Protein AF-W0DHI0-F1 (afdb_monomer_lite)

Sequence (80 aa):
MEGETAKLTVRLPKQDVEFAKAYARAHGLTVTEVIDRYLRRMRSREPQALSPEVEFLTALAPADVDAKAEYRRHLESKHR

Radius of gyration: 23.22 Å;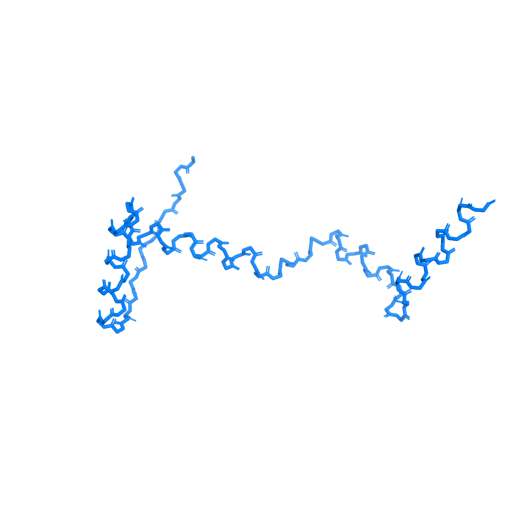 chains: 1; bounding box: 44×32×50 Å

Foldseek 3Di:
DPDDDDDDDDDDPPVVVVVLCVVQVVVVHDSVVVVVVVVVVVVVPPPPDPDPVRVVVVVVDDPPDPPVVVVVVVVVVVVD

Secondary structure (DSSP, 8-state):
-------------HHHHHHHHHHHHHTT--HHHHHHHHHHHHHTTS-PPPPHHHHHHHHTS-TT--HHHHHHHHHHHH--

Organism: NCBI:txid713585

Structure (mmCIF, N/CA/C/O backbone):
data_AF-W0DHI0-F1
#
_entry.id   AF-W0DHI0-F1
#
loop_
_atom_site.group_PDB
_atom_site.id
_atom_site.type_symbol
_atom_site.label_atom_id
_atom_site.label_alt_id
_atom_site.label_comp_id
_atom_site.label_asym_id
_atom_site.label_entity_id
_atom_site.label_seq_id
_atom_site.pdbx_PDB_ins_code
_atom_site.Cartn_x
_atom_site.Cartn_y
_atom_site.Cartn_z
_atom_site.occupancy
_atom_site.B_iso_or_equiv
_atom_site.auth_seq_id
_atom_site.auth_comp_id
_atom_site.auth_asym_id
_atom_site.auth_atom_id
_atom_site.pdbx_PDB_model_num
ATOM 1 N N . MET A 1 1 ? 16.745 -1.072 11.370 1.00 39.72 1 MET A N 1
ATOM 2 C CA . MET A 1 1 ? 16.816 0.382 11.137 1.00 39.72 1 MET A CA 1
ATOM 3 C C . MET A 1 1 ? 15.459 0.941 11.502 1.00 39.72 1 MET A C 1
ATOM 5 O O . MET A 1 1 ? 14.503 0.658 10.788 1.00 39.72 1 MET A O 1
ATOM 9 N N . GLU A 1 2 ? 15.348 1.602 12.651 1.00 49.16 2 GLU A N 1
ATOM 10 C CA . GLU A 1 2 ? 14.149 2.369 13.003 1.00 49.16 2 GLU A CA 1
ATOM 11 C C . GLU A 1 2 ? 14.067 3.538 12.023 1.00 49.16 2 GLU A C 1
ATOM 13 O O . GLU A 1 2 ? 14.799 4.517 12.131 1.00 49.16 2 GLU A O 1
ATOM 18 N N . GLY A 1 3 ? 13.285 3.347 10.961 1.00 71.38 3 GLY A N 1
ATOM 19 C CA . GLY A 1 3 ? 12.994 4.404 10.007 1.00 71.38 3 GLY A CA 1
ATOM 20 C C . GLY A 1 3 ? 12.067 5.426 10.650 1.00 71.38 3 GLY A C 1
ATOM 21 O O . GLY A 1 3 ? 11.194 5.064 11.438 1.00 71.38 3 GLY A O 1
ATOM 22 N N . GLU A 1 4 ? 12.250 6.693 10.303 1.00 85.94 4 GLU A N 1
ATOM 23 C CA . GLU A 1 4 ? 11.348 7.768 10.700 1.00 85.94 4 GLU A CA 1
ATOM 24 C C . GLU A 1 4 ? 9.909 7.434 10.267 1.00 85.94 4 GLU A C 1
ATOM 26 O O . GLU A 1 4 ? 9.663 7.036 9.125 1.00 85.94 4 GLU A O 1
ATOM 31 N N . THR A 1 5 ? 8.952 7.539 11.194 1.00 86.44 5 THR A N 1
ATOM 32 C CA . THR A 1 5 ? 7.535 7.262 10.920 1.00 86.44 5 THR A CA 1
ATOM 33 C C . THR A 1 5 ? 6.715 8.539 11.026 1.00 86.44 5 THR A C 1
ATOM 35 O O . THR A 1 5 ? 6.960 9.385 11.882 1.00 86.44 5 THR A O 1
ATOM 38 N N . ALA A 1 6 ? 5.714 8.673 10.156 1.00 91.94 6 ALA A N 1
ATOM 39 C CA . ALA A 1 6 ? 4.780 9.794 10.153 1.00 91.94 6 ALA A CA 1
ATOM 40 C C . ALA A 1 6 ? 3.336 9.291 10.266 1.00 91.94 6 ALA A C 1
ATOM 42 O O . ALA A 1 6 ? 2.987 8.225 9.752 1.00 91.94 6 ALA A O 1
ATOM 43 N N . LYS A 1 7 ? 2.473 10.068 10.930 1.00 93.00 7 LYS A N 1
ATOM 44 C CA . LYS A 1 7 ? 1.057 9.724 11.100 1.00 93.00 7 LYS A CA 1
ATOM 45 C C . LYS A 1 7 ? 0.247 10.174 9.887 1.00 93.00 7 LYS A C 1
ATOM 47 O O . LYS A 1 7 ? 0.124 11.366 9.625 1.00 93.00 7 LYS A O 1
ATOM 52 N N . LEU A 1 8 ? -0.392 9.221 9.217 1.00 90.69 8 LEU A N 1
ATOM 53 C CA . LEU A 1 8 ? -1.366 9.471 8.158 1.00 90.69 8 LEU A CA 1
ATOM 54 C C . LEU A 1 8 ? -2.781 9.200 8.686 1.00 90.69 8 LEU A C 1
ATOM 56 O O . LEU A 1 8 ? -3.053 8.123 9.210 1.00 90.69 8 LEU A O 1
ATOM 60 N N . THR A 1 9 ? -3.691 10.167 8.546 1.00 93.94 9 THR A N 1
ATOM 61 C CA . THR A 1 9 ? -5.118 9.988 8.870 1.00 93.94 9 THR A CA 1
ATOM 62 C C . THR A 1 9 ? -5.933 10.085 7.589 1.00 93.94 9 THR A C 1
ATOM 64 O O . THR A 1 9 ? -5.946 11.130 6.946 1.00 93.94 9 THR A O 1
ATOM 67 N N . VAL A 1 10 ? -6.620 9.003 7.225 1.00 92.25 10 VAL A N 1
ATOM 68 C CA . VAL A 1 10 ? -7.464 8.919 6.025 1.00 92.25 10 VAL A CA 1
ATOM 69 C C . VAL A 1 10 ? -8.911 8.641 6.412 1.00 92.25 10 VAL A C 1
ATOM 71 O O . VAL A 1 10 ? -9.180 7.927 7.378 1.00 92.25 10 VAL A O 1
ATOM 74 N N . ARG A 1 11 ? -9.855 9.211 5.659 1.00 96.06 11 ARG A N 1
ATOM 75 C CA . ARG A 1 11 ? -11.280 8.884 5.779 1.00 96.06 11 ARG A CA 1
ATOM 76 C C . ARG A 1 11 ? -11.614 7.794 4.770 1.00 96.06 11 ARG A C 1
ATOM 78 O O . ARG A 1 11 ? -11.348 7.962 3.586 1.00 96.06 11 ARG A O 1
ATOM 85 N N . LEU A 1 12 ? -12.206 6.708 5.248 1.00 95.19 12 LEU A N 1
ATOM 86 C CA . LEU A 1 12 ? -12.676 5.587 4.440 1.00 95.19 12 LEU A CA 1
ATOM 87 C C . LEU A 1 12 ? -14.126 5.267 4.823 1.00 95.19 12 LEU A C 1
ATOM 89 O O . LEU A 1 12 ? -14.534 5.580 5.950 1.00 95.19 12 LEU A O 1
ATOM 93 N N . PRO A 1 13 ? -14.909 4.639 3.931 1.00 98.38 13 PRO A N 1
ATOM 94 C CA . PRO A 1 13 ? -16.198 4.072 4.295 1.00 98.38 13 PRO A CA 1
ATOM 95 C C . PRO A 1 13 ? -16.073 3.183 5.537 1.00 98.38 13 PRO A C 1
ATOM 97 O O . PRO A 1 13 ? -15.132 2.400 5.668 1.00 98.38 13 PRO A O 1
ATOM 100 N N . LYS A 1 14 ? -17.035 3.287 6.462 1.00 97.62 14 LYS A N 1
ATOM 101 C CA . LYS A 1 14 ? -16.998 2.552 7.740 1.00 97.62 14 LYS A CA 1
ATOM 102 C C . LYS A 1 14 ? -16.816 1.045 7.531 1.00 97.62 14 LYS A C 1
ATOM 104 O O . LYS A 1 14 ? -16.040 0.423 8.247 1.00 97.62 14 LYS A O 1
ATOM 109 N N . GLN A 1 15 ? -17.500 0.484 6.536 1.00 97.81 15 GLN A N 1
ATOM 110 C CA . GLN A 1 15 ? -17.407 -0.933 6.184 1.00 97.81 15 GLN A CA 1
ATOM 111 C C . GLN A 1 15 ? -15.979 -1.363 5.809 1.00 97.81 15 GLN A C 1
ATOM 113 O O . GLN A 1 15 ? -15.549 -2.438 6.215 1.00 97.81 15 GLN A O 1
ATOM 118 N N . ASP A 1 16 ? -15.214 -0.501 5.136 1.00 96.81 16 ASP A N 1
ATOM 119 C CA . ASP A 1 16 ? -13.845 -0.803 4.707 1.00 96.81 16 ASP A CA 1
ATOM 120 C C . ASP A 1 16 ? -12.873 -0.744 5.890 1.00 96.81 16 ASP A C 1
ATOM 122 O O . ASP A 1 16 ? -11.961 -1.564 5.998 1.00 96.81 16 ASP A O 1
ATOM 126 N N . VAL A 1 17 ? -13.096 0.188 6.825 1.00 96.25 17 VAL A N 1
ATOM 127 C CA . VAL A 1 17 ? -12.329 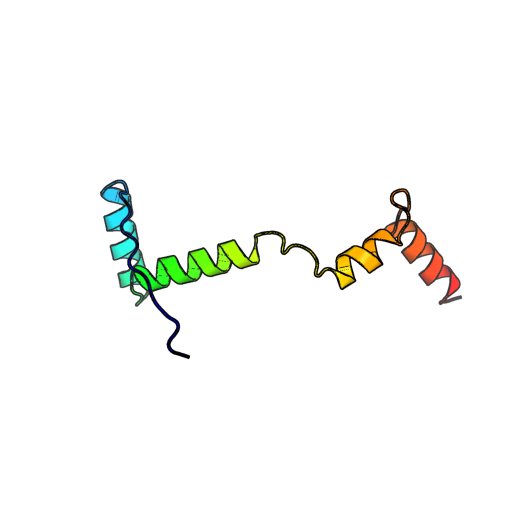0.265 8.080 1.00 96.25 17 VAL A CA 1
ATOM 128 C C . VAL A 1 17 ? -12.535 -0.997 8.915 1.00 96.25 17 VAL A C 1
ATOM 130 O O . VAL A 1 17 ? -11.572 -1.565 9.431 1.00 96.25 17 VAL A O 1
ATOM 133 N N . GLU A 1 18 ? -13.781 -1.449 9.047 1.00 97.75 18 GLU A N 1
ATOM 134 C CA . GLU A 1 18 ? -14.099 -2.660 9.805 1.00 97.75 18 GLU A CA 1
ATOM 135 C C . GLU A 1 18 ? -13.567 -3.919 9.115 1.00 97.75 18 GLU A C 1
ATOM 137 O O . GLU A 1 18 ? -12.971 -4.772 9.777 1.00 97.75 18 GLU A O 1
ATOM 142 N N . PHE A 1 19 ? -13.670 -3.994 7.786 1.00 97.31 19 PHE A N 1
ATOM 143 C CA . PHE A 1 19 ? -13.046 -5.055 7.003 1.00 97.31 19 PHE A CA 1
ATOM 144 C C . PHE A 1 19 ? -11.531 -5.115 7.231 1.00 97.31 19 PHE A C 1
ATOM 146 O O . PHE A 1 19 ? -10.999 -6.180 7.543 1.00 97.31 19 PHE A O 1
ATOM 153 N N . ALA A 1 20 ? -10.831 -3.979 7.146 1.00 95.38 20 ALA A N 1
ATOM 154 C CA . ALA A 1 20 ? -9.381 -3.930 7.323 1.00 95.38 20 ALA A CA 1
ATOM 155 C C . ALA A 1 20 ? -8.949 -4.413 8.717 1.00 95.38 20 ALA A C 1
ATOM 157 O O . ALA A 1 20 ? -7.984 -5.170 8.837 1.00 95.38 20 ALA A O 1
ATOM 158 N N . LYS A 1 21 ? -9.682 -4.028 9.772 1.00 96.62 21 LYS A N 1
ATOM 159 C CA . LYS A 1 21 ? -9.434 -4.513 11.139 1.00 96.62 21 LYS A CA 1
ATOM 160 C C . LYS A 1 21 ? -9.662 -6.019 11.262 1.00 96.62 21 LYS A C 1
ATOM 162 O O . LYS A 1 21 ? -8.830 -6.710 11.850 1.00 96.62 21 LYS A O 1
ATOM 167 N N . ALA A 1 22 ? -10.777 -6.522 10.728 1.00 97.94 22 ALA A N 1
ATOM 168 C CA . ALA A 1 22 ? -11.119 -7.941 10.783 1.00 97.94 22 ALA A CA 1
ATOM 169 C C . ALA A 1 22 ? -10.089 -8.795 10.033 1.00 97.94 22 ALA A C 1
ATOM 171 O O . ALA A 1 22 ? -9.610 -9.791 10.573 1.00 97.94 22 ALA A O 1
ATOM 172 N N . TYR A 1 23 ? -9.691 -8.357 8.837 1.00 97.50 23 TYR A N 1
ATOM 173 C CA . TYR A 1 23 ? -8.650 -8.991 8.038 1.00 97.50 23 TYR A CA 1
ATOM 174 C C . TYR A 1 23 ? -7.318 -9.035 8.792 1.00 97.50 23 TYR A C 1
ATOM 176 O O . TYR A 1 23 ? -6.736 -10.103 8.961 1.00 97.50 23 TYR A O 1
ATOM 184 N N . ALA A 1 24 ? -6.857 -7.893 9.309 1.00 97.44 24 ALA A N 1
ATOM 185 C CA . ALA A 1 24 ? -5.603 -7.824 10.050 1.00 97.44 24 ALA A CA 1
ATOM 186 C C . ALA A 1 24 ? -5.606 -8.810 11.234 1.00 97.44 24 ALA A C 1
ATOM 188 O O . ALA A 1 24 ? -4.707 -9.641 11.351 1.00 97.44 24 ALA A O 1
ATOM 189 N N . ARG A 1 25 ? -6.685 -8.821 12.028 1.00 97.62 25 ARG A N 1
ATOM 190 C CA . ARG A 1 25 ? -6.847 -9.746 13.158 1.00 97.62 25 ARG A CA 1
ATOM 191 C C . ARG A 1 25 ? -6.836 -11.216 12.732 1.00 97.62 25 ARG A C 1
ATOM 193 O O . ARG A 1 25 ? -6.156 -12.012 13.371 1.00 97.62 25 ARG A O 1
ATOM 200 N N . ALA A 1 26 ? -7.571 -11.575 11.680 1.00 97.88 26 ALA A N 1
ATOM 201 C CA . ALA A 1 26 ? -7.647 -12.951 11.185 1.00 97.88 26 ALA A CA 1
ATOM 202 C C . ALA A 1 26 ? -6.287 -13.484 10.702 1.00 97.88 26 ALA A C 1
ATOM 204 O O . ALA A 1 26 ? -6.033 -14.682 10.777 1.00 97.88 26 ALA A O 1
ATOM 205 N N . HIS A 1 27 ? -5.405 -12.590 10.248 1.00 96.69 27 HIS A N 1
ATOM 206 C CA . HIS A 1 27 ? -4.072 -12.924 9.753 1.00 96.69 27 HIS A CA 1
ATOM 207 C C . HIS A 1 27 ? -2.940 -12.653 10.761 1.00 96.69 27 HIS A C 1
ATOM 209 O O . HIS A 1 27 ? -1.774 -12.786 10.397 1.00 96.69 27 HIS A O 1
ATOM 215 N N . GLY A 1 28 ? -3.253 -12.286 12.012 1.00 96.88 28 GLY A N 1
ATOM 216 C CA . GLY A 1 28 ? -2.244 -11.997 13.041 1.00 96.88 28 GLY A CA 1
ATOM 217 C C . GLY A 1 28 ? -1.394 -10.757 12.742 1.00 96.88 28 GLY A C 1
ATOM 218 O O . GLY A 1 28 ? -0.223 -10.714 13.103 1.00 96.88 28 GLY A O 1
ATOM 219 N N . LEU A 1 29 ? -1.972 -9.774 12.052 1.00 96.81 29 LEU A N 1
ATOM 220 C CA . LEU A 1 29 ? -1.340 -8.522 11.644 1.00 96.81 29 LEU A CA 1
ATOM 221 C C . LEU A 1 29 ? -2.046 -7.322 12.284 1.00 96.81 29 LEU A C 1
ATOM 223 O O . LEU A 1 29 ? -3.201 -7.384 12.709 1.00 96.81 29 LEU A O 1
ATOM 227 N N . THR A 1 30 ? -1.371 -6.182 12.275 1.00 96.62 30 THR A N 1
ATOM 228 C CA . THR A 1 30 ? -1.956 -4.864 12.516 1.00 96.62 30 THR A CA 1
ATOM 229 C C . THR A 1 30 ? -2.442 -4.236 11.208 1.00 96.62 30 THR A C 1
ATOM 231 O O . THR A 1 30 ? -1.955 -4.546 10.119 1.00 96.62 30 THR A O 1
ATOM 234 N N . VAL A 1 31 ? -3.388 -3.294 11.296 1.00 95.19 31 VAL A N 1
ATOM 235 C CA . VAL A 1 31 ? -3.836 -2.521 10.120 1.00 95.19 31 VAL A CA 1
ATOM 236 C C . VAL A 1 31 ? -2.664 -1.757 9.490 1.00 95.19 31 VAL A C 1
ATOM 238 O O . VAL A 1 31 ? -2.562 -1.687 8.267 1.00 95.19 31 VAL A O 1
ATOM 241 N N . THR A 1 32 ? -1.741 -1.250 10.311 1.00 94.56 32 THR A N 1
ATOM 242 C CA . THR A 1 32 ? -0.512 -0.593 9.850 1.00 94.56 32 THR A CA 1
ATOM 243 C C . THR A 1 32 ? 0.338 -1.520 8.985 1.00 94.56 32 THR A C 1
ATOM 245 O O . THR A 1 32 ? 0.766 -1.108 7.914 1.00 94.56 32 THR A O 1
ATOM 248 N N . GLU A 1 33 ? 0.541 -2.778 9.386 1.00 95.12 33 GLU A N 1
ATOM 249 C CA . GLU A 1 33 ? 1.317 -3.746 8.595 1.00 95.12 33 GLU A CA 1
ATOM 250 C C . GLU A 1 33 ? 0.628 -4.123 7.283 1.00 95.12 33 GLU A C 1
ATOM 252 O O . GLU A 1 33 ? 1.297 -4.294 6.262 1.00 95.12 33 GLU A O 1
ATOM 257 N N . VAL A 1 34 ? -0.704 -4.237 7.285 1.00 95.44 34 VAL A N 1
ATOM 258 C CA . VAL A 1 34 ? -1.476 -4.478 6.056 1.00 95.44 34 VAL A CA 1
ATOM 259 C C . VAL A 1 34 ? -1.246 -3.337 5.062 1.00 95.44 34 VAL A C 1
ATOM 261 O O . VAL A 1 34 ? -0.939 -3.589 3.894 1.00 95.44 34 VAL A O 1
ATOM 264 N N . ILE A 1 35 ? -1.333 -2.090 5.532 1.00 94.50 35 ILE A N 1
ATOM 265 C CA . ILE A 1 35 ? -1.118 -0.901 4.702 1.00 94.50 35 ILE A CA 1
ATOM 266 C C . ILE A 1 35 ? 0.351 -0.790 4.265 1.00 94.50 35 ILE A C 1
ATOM 268 O O . ILE A 1 35 ? 0.600 -0.568 3.083 1.00 94.50 35 ILE A O 1
ATOM 272 N N . ASP A 1 36 ? 1.326 -0.999 5.157 1.00 92.56 36 ASP A N 1
ATOM 273 C CA . ASP A 1 36 ? 2.761 -0.933 4.826 1.00 92.56 36 ASP A CA 1
ATOM 274 C C . ASP A 1 36 ? 3.131 -1.931 3.721 1.00 92.56 36 ASP A C 1
ATOM 276 O O . ASP A 1 36 ? 3.755 -1.569 2.721 1.00 92.56 36 ASP A O 1
ATOM 280 N N . ARG A 1 37 ? 2.668 -3.184 3.832 1.00 93.62 37 ARG A N 1
ATOM 281 C CA . ARG A 1 37 ? 2.888 -4.207 2.796 1.00 93.62 37 ARG A CA 1
ATOM 282 C C . ARG A 1 37 ? 2.267 -3.810 1.463 1.00 93.62 37 ARG A C 1
ATOM 284 O O . ARG A 1 37 ? 2.883 -4.016 0.416 1.00 93.62 37 ARG A O 1
ATOM 291 N N . TYR A 1 38 ? 1.063 -3.243 1.492 1.00 92.31 38 TYR A N 1
ATOM 292 C CA . TYR A 1 38 ? 0.399 -2.775 0.282 1.00 92.31 38 TYR A CA 1
ATOM 293 C C . TYR A 1 38 ? 1.173 -1.624 -0.376 1.00 92.31 38 TYR A C 1
ATOM 295 O O . TYR A 1 38 ? 1.459 -1.691 -1.570 1.00 92.31 38 TYR A O 1
ATOM 303 N N . LEU A 1 39 ? 1.608 -0.629 0.402 1.00 91.62 39 LEU A N 1
ATOM 304 C CA . LEU A 1 39 ? 2.410 0.496 -0.085 1.00 91.62 39 LEU A CA 1
ATOM 305 C C . LEU A 1 39 ? 3.759 0.043 -0.663 1.00 91.62 39 LEU A C 1
ATOM 307 O O . LEU A 1 39 ? 4.154 0.512 -1.730 1.00 91.62 39 LEU A O 1
ATOM 311 N N . ARG A 1 40 ? 4.450 -0.911 -0.024 1.00 89.69 40 ARG A N 1
ATOM 312 C CA . ARG A 1 40 ? 5.685 -1.508 -0.570 1.00 89.69 40 ARG A CA 1
ATOM 313 C C . ARG A 1 40 ? 5.443 -2.181 -1.918 1.00 89.69 40 ARG A C 1
ATOM 315 O O . ARG A 1 40 ? 6.225 -1.987 -2.844 1.00 89.69 40 ARG A O 1
ATOM 322 N N . ARG A 1 41 ? 4.343 -2.930 -2.042 1.00 89.88 41 ARG A N 1
ATOM 323 C CA . ARG A 1 41 ? 3.947 -3.577 -3.301 1.00 89.88 41 ARG A CA 1
ATOM 324 C C . ARG A 1 41 ? 3.573 -2.562 -4.382 1.00 89.88 41 ARG A C 1
ATOM 326 O O . ARG A 1 41 ? 3.806 -2.826 -5.557 1.00 89.88 41 ARG A O 1
ATOM 333 N N . MET A 1 42 ? 2.982 -1.425 -4.014 1.00 88.62 42 MET A N 1
ATOM 334 C CA . MET A 1 42 ? 2.722 -0.334 -4.957 1.00 88.62 42 MET A CA 1
ATOM 335 C C . MET A 1 42 ? 4.032 0.260 -5.477 1.00 88.62 42 MET A C 1
ATOM 337 O O . MET A 1 42 ? 4.216 0.324 -6.686 1.00 88.62 42 MET A O 1
ATOM 341 N N . ARG A 1 43 ? 4.983 0.581 -4.589 1.00 85.06 43 ARG A N 1
ATOM 342 C CA . ARG A 1 43 ? 6.306 1.108 -4.978 1.00 85.06 43 ARG A CA 1
ATOM 343 C C . ARG A 1 43 ? 7.100 0.153 -5.863 1.00 85.06 43 ARG A C 1
ATOM 345 O O . ARG A 1 43 ? 7.781 0.600 -6.769 1.00 85.06 43 ARG A O 1
ATOM 352 N N . SER A 1 44 ? 7.004 -1.158 -5.633 1.00 83.44 44 SER A N 1
ATOM 353 C CA . SER A 1 44 ? 7.680 -2.142 -6.491 1.00 83.44 44 SER A CA 1
ATOM 354 C C . SER A 1 44 ? 7.043 -2.286 -7.877 1.00 83.44 44 SER A C 1
ATOM 356 O O . SER A 1 44 ? 7.596 -2.973 -8.729 1.00 83.44 44 SER A O 1
ATOM 358 N N . ARG A 1 45 ? 5.831 -1.754 -8.069 1.00 82.56 45 ARG A N 1
ATOM 359 C CA . ARG A 1 45 ? 5.082 -1.803 -9.331 1.00 82.56 45 ARG A CA 1
ATOM 360 C C . ARG A 1 45 ? 5.125 -0.493 -10.095 1.00 82.56 45 ARG A C 1
ATOM 362 O O . ARG A 1 45 ? 4.848 -0.514 -11.291 1.00 82.56 45 ARG A O 1
ATOM 369 N N . GLU A 1 46 ? 5.418 0.621 -9.429 1.00 78.44 46 GLU A N 1
ATOM 370 C CA . GLU A 1 46 ? 5.749 1.839 -10.151 1.00 78.44 46 GLU A CA 1
ATOM 371 C C . GLU A 1 46 ? 6.970 1.544 -11.025 1.00 78.44 46 GLU A C 1
ATOM 373 O O . GLU A 1 46 ? 7.938 0.963 -10.521 1.00 78.44 46 GLU A O 1
ATOM 378 N N . PRO A 1 47 ? 6.923 1.871 -12.330 1.00 65.75 47 PRO A N 1
ATOM 379 C CA . PRO A 1 47 ? 8.108 1.786 -13.157 1.00 65.75 47 PRO A CA 1
ATOM 380 C C . PRO A 1 47 ? 9.150 2.676 -12.493 1.00 65.75 47 PRO A C 1
ATOM 382 O O . PRO A 1 47 ? 9.002 3.897 -12.459 1.00 65.75 47 PRO A O 1
ATOM 385 N N . GLN A 1 48 ? 10.170 2.057 -11.896 1.00 65.44 48 GLN A N 1
ATOM 386 C CA . GLN A 1 48 ? 11.335 2.809 -11.472 1.00 65.44 48 GLN A CA 1
ATOM 387 C C . GLN A 1 48 ? 11.822 3.543 -12.712 1.00 65.44 48 GLN A C 1
ATOM 389 O O . GLN A 1 48 ? 12.038 2.916 -13.753 1.00 65.44 48 GLN A O 1
ATOM 394 N N . ALA A 1 49 ? 11.955 4.866 -12.601 1.00 66.00 49 ALA A N 1
ATOM 395 C CA . ALA A 1 49 ? 12.756 5.602 -13.557 1.00 66.00 49 ALA A CA 1
ATOM 396 C C . ALA A 1 49 ? 14.077 4.838 -13.681 1.00 66.00 49 ALA A C 1
ATOM 398 O O . ALA A 1 49 ? 14.682 4.482 -12.661 1.00 66.00 49 ALA A O 1
ATOM 399 N N . LEU A 1 50 ? 14.445 4.489 -14.916 1.00 69.81 50 LEU A N 1
ATOM 400 C CA . LEU A 1 50 ? 15.723 3.842 -15.180 1.00 69.81 50 LEU A CA 1
ATOM 401 C C . LEU A 1 50 ? 16.802 4.673 -14.478 1.00 69.81 50 LEU A C 1
ATOM 403 O O . LEU A 1 50 ? 16.691 5.900 -14.407 1.00 69.81 50 LEU A O 1
ATOM 407 N N . SER A 1 51 ? 17.828 4.029 -13.91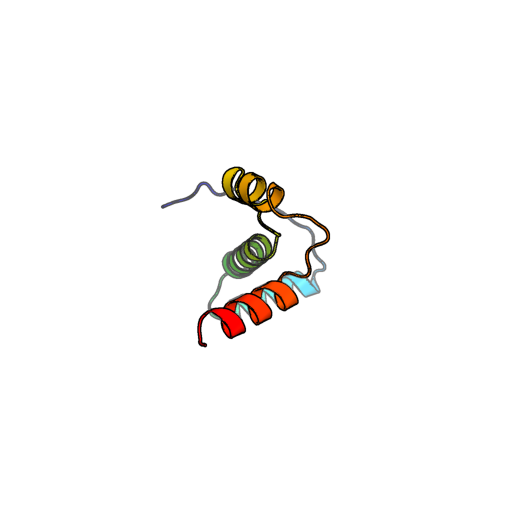7 1.00 77.06 51 SER A N 1
ATOM 408 C CA . SER A 1 51 ? 18.959 4.820 -13.434 1.00 77.06 51 SER A CA 1
ATOM 409 C C . SER A 1 51 ? 19.488 5.664 -14.604 1.00 77.06 51 SER A C 1
ATOM 411 O O . SER A 1 51 ? 19.404 5.208 -15.749 1.00 77.06 51 SER A O 1
ATOM 413 N N . PRO A 1 52 ? 20.051 6.859 -14.359 1.00 75.31 52 PRO A N 1
ATOM 414 C CA . PRO A 1 52 ? 20.566 7.707 -15.437 1.00 75.31 52 PRO A CA 1
ATOM 415 C C . PRO A 1 52 ? 21.533 6.967 -16.376 1.00 75.31 52 PRO A C 1
ATOM 417 O O . PRO A 1 52 ? 21.548 7.199 -17.580 1.00 75.31 52 PRO A O 1
ATOM 420 N N . GLU A 1 53 ? 22.301 6.018 -15.836 1.00 80.50 53 GLU A N 1
ATOM 421 C CA . GLU A 1 53 ? 23.187 5.140 -16.605 1.00 80.50 53 GLU A CA 1
ATOM 422 C C . GLU A 1 53 ? 22.424 4.170 -17.516 1.00 80.50 53 GLU A C 1
ATOM 424 O O . GLU A 1 53 ? 22.778 4.006 -18.681 1.00 80.50 53 GLU A O 1
ATOM 429 N N . VAL A 1 54 ? 21.366 3.528 -17.012 1.00 79.38 54 VAL A N 1
ATOM 430 C CA . VAL A 1 54 ? 20.547 2.598 -17.802 1.00 79.38 54 VAL A CA 1
ATOM 431 C C . VAL A 1 54 ? 19.760 3.357 -18.865 1.00 79.38 54 VAL A C 1
ATOM 433 O O . VAL A 1 54 ? 19.652 2.879 -19.991 1.00 79.38 54 VAL A O 1
ATOM 436 N N . GLU A 1 55 ? 19.255 4.547 -18.546 1.00 80.88 55 GLU A N 1
ATOM 437 C CA . GLU A 1 55 ? 18.599 5.431 -19.511 1.00 80.88 55 GLU A CA 1
ATOM 438 C C . GLU A 1 55 ? 19.567 5.845 -20.629 1.00 80.88 55 GLU A C 1
ATOM 440 O O . GLU A 1 55 ? 19.241 5.684 -21.804 1.00 80.88 55 GLU A O 1
ATOM 445 N N . PHE A 1 56 ? 20.791 6.261 -20.279 1.00 84.75 56 PHE A N 1
ATOM 446 C CA . PHE A 1 56 ? 21.841 6.594 -21.245 1.00 84.75 56 PHE A CA 1
ATOM 447 C C . PHE A 1 56 ? 22.183 5.414 -22.164 1.00 84.75 56 PHE A C 1
ATOM 449 O O . PHE A 1 56 ? 22.199 5.566 -23.382 1.00 84.75 56 PHE A O 1
ATOM 456 N N . LEU A 1 57 ? 22.415 4.225 -21.600 1.00 82.06 57 LEU A N 1
ATOM 457 C CA . LEU A 1 57 ? 22.735 3.028 -22.384 1.00 82.06 57 LEU A CA 1
ATOM 458 C C . LEU A 1 57 ? 21.569 2.596 -23.278 1.00 82.06 57 LEU A C 1
ATOM 460 O O . LEU A 1 57 ? 21.787 2.186 -24.416 1.00 82.06 57 LEU A O 1
ATOM 464 N N . THR A 1 58 ? 20.335 2.706 -22.783 1.00 77.44 58 THR A N 1
ATOM 465 C CA . THR A 1 58 ? 19.135 2.351 -23.553 1.00 77.44 58 THR A CA 1
ATOM 466 C C . THR A 1 58 ? 18.903 3.340 -24.696 1.00 77.44 58 THR A C 1
ATOM 468 O O . THR A 1 58 ? 18.504 2.925 -25.779 1.00 77.44 58 THR A O 1
ATOM 471 N N . ALA A 1 59 ? 19.225 4.622 -24.504 1.00 77.12 59 ALA A N 1
ATOM 472 C CA . ALA A 1 59 ? 19.129 5.651 -25.540 1.00 77.12 59 ALA A CA 1
ATOM 473 C C . ALA A 1 59 ? 20.136 5.476 -26.695 1.00 77.12 59 ALA A C 1
ATOM 475 O O . ALA A 1 59 ? 19.944 6.061 -27.758 1.00 77.12 59 ALA A O 1
ATOM 476 N N . LEU A 1 60 ? 21.192 4.671 -26.519 1.00 82.69 60 LEU A N 1
ATOM 477 C CA . LEU A 1 60 ? 22.121 4.320 -27.603 1.00 82.69 60 LEU A CA 1
ATOM 478 C C . LEU A 1 60 ? 21.531 3.292 -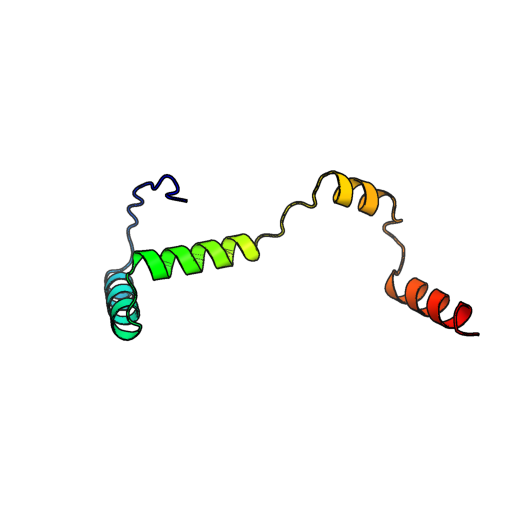28.580 1.00 82.69 60 LEU A C 1
ATOM 480 O O . LEU A 1 60 ? 22.053 3.131 -29.684 1.00 82.69 60 LEU A O 1
ATOM 484 N N . ALA A 1 61 ? 20.475 2.574 -28.186 1.00 80.00 61 ALA A N 1
ATOM 485 C CA . ALA A 1 61 ? 19.823 1.604 -29.053 1.00 80.00 61 ALA A CA 1
ATOM 486 C C . ALA A 1 61 ? 18.890 2.312 -30.060 1.00 80.00 61 ALA A C 1
ATOM 488 O O . ALA A 1 61 ? 18.110 3.180 -29.662 1.00 80.00 61 ALA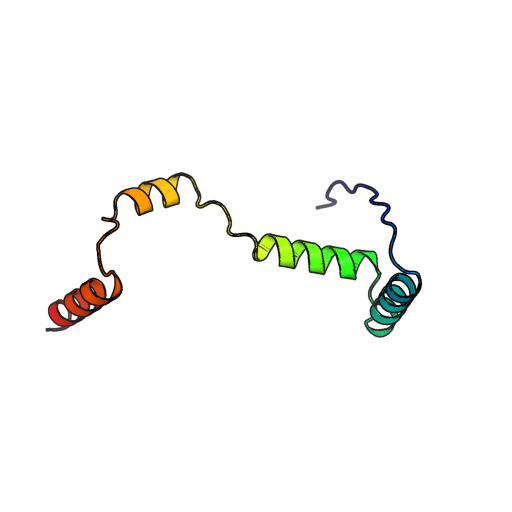 A O 1
ATOM 489 N N . PRO A 1 62 ? 18.911 1.936 -31.353 1.00 82.12 62 PRO A N 1
ATOM 490 C CA . PRO A 1 62 ? 17.966 2.459 -32.337 1.00 82.12 62 PRO A CA 1
ATOM 491 C C . PRO A 1 62 ? 16.521 2.119 -31.952 1.00 82.12 62 PRO A C 1
ATOM 493 O O . PRO A 1 62 ? 16.213 0.972 -31.626 1.00 82.12 62 PRO A O 1
ATOM 496 N N . ALA A 1 63 ? 15.623 3.105 -32.001 1.00 78.75 63 ALA A N 1
ATOM 497 C CA . ALA A 1 63 ? 14.228 2.938 -31.579 1.00 78.75 63 ALA A CA 1
ATOM 498 C C . ALA A 1 63 ? 13.397 2.041 -32.519 1.00 78.75 63 ALA A C 1
ATOM 500 O O . ALA A 1 63 ? 12.337 1.549 -32.138 1.00 78.75 63 ALA A O 1
ATOM 501 N N . ASP A 1 64 ? 13.869 1.843 -33.746 1.00 85.31 64 ASP A N 1
ATOM 502 C CA . ASP A 1 64 ? 13.227 1.084 -34.817 1.00 85.31 64 ASP A CA 1
ATOM 503 C C . ASP A 1 64 ? 13.718 -0.369 -34.916 1.00 85.31 64 ASP A C 1
ATOM 505 O O . ASP A 1 64 ? 13.255 -1.123 -35.775 1.00 85.31 64 ASP A O 1
ATOM 509 N N . VAL A 1 65 ? 14.628 -0.793 -34.032 1.00 84.31 65 VAL A N 1
ATOM 510 C CA . VAL A 1 65 ? 15.170 -2.152 -34.071 1.00 84.31 65 VAL A CA 1
ATOM 511 C C . VAL A 1 65 ? 14.185 -3.164 -33.475 1.00 84.31 65 VAL A C 1
ATOM 513 O O . VAL A 1 65 ? 13.767 -3.068 -32.319 1.00 84.31 65 VAL A O 1
ATOM 516 N N . ASP A 1 66 ? 13.854 -4.210 -34.237 1.00 86.69 66 ASP A N 1
ATOM 517 C CA . ASP A 1 66 ? 13.208 -5.395 -33.669 1.00 86.69 66 ASP A CA 1
ATOM 518 C C . ASP A 1 66 ? 14.256 -6.215 -32.907 1.00 86.69 66 ASP A C 1
ATOM 520 O O . ASP A 1 66 ? 14.899 -7.127 -33.441 1.00 86.69 66 ASP A O 1
ATOM 524 N N . ALA A 1 67 ? 14.415 -5.889 -31.624 1.00 84.75 67 ALA A N 1
ATOM 525 C CA . ALA A 1 67 ? 15.367 -6.544 -30.734 1.00 84.75 67 ALA A CA 1
ATOM 526 C C . ALA A 1 67 ? 15.206 -8.076 -30.702 1.00 84.75 67 ALA A C 1
ATOM 528 O O . ALA A 1 67 ? 16.192 -8.800 -30.560 1.00 84.75 67 ALA A O 1
ATOM 529 N N . LYS A 1 68 ? 13.982 -8.602 -30.867 1.00 87.12 68 LYS A N 1
ATOM 530 C CA . LYS A 1 68 ? 13.738 -10.053 -30.863 1.00 87.12 68 LYS A CA 1
ATOM 531 C C . LYS A 1 68 ? 14.204 -10.705 -32.159 1.00 87.12 68 LYS A C 1
ATOM 533 O O . LYS A 1 68 ? 14.676 -11.842 -32.129 1.00 87.12 68 LYS A O 1
ATOM 538 N N . ALA A 1 69 ? 14.038 -10.037 -33.297 1.00 90.31 69 ALA A N 1
ATOM 539 C CA . ALA A 1 69 ? 14.548 -10.527 -34.572 1.00 90.31 69 ALA A CA 1
ATOM 540 C C . ALA A 1 69 ? 16.082 -10.506 -34.605 1.00 90.31 69 ALA A C 1
ATOM 542 O O . ALA A 1 69 ? 16.685 -11.520 -34.956 1.00 90.31 69 ALA A O 1
ATOM 543 N N . GLU A 1 70 ? 16.709 -9.410 -34.166 1.00 89.06 70 GLU A N 1
ATOM 544 C CA . GLU A 1 70 ? 18.174 -9.306 -34.103 1.00 89.06 70 GLU A CA 1
ATOM 545 C C . GLU A 1 70 ? 18.797 -10.329 -33.158 1.00 89.06 70 GLU A C 1
ATOM 547 O O . GLU A 1 70 ? 19.770 -10.997 -33.508 1.00 89.06 70 GLU A O 1
ATOM 552 N N . TYR A 1 71 ? 18.200 -10.523 -31.982 1.00 89.19 71 TYR A N 1
ATOM 553 C CA . TYR A 1 71 ? 18.689 -11.512 -31.031 1.00 89.19 71 TYR A CA 1
ATOM 554 C C . TYR A 1 71 ? 18.649 -12.936 -31.603 1.00 89.19 71 TYR A C 1
ATOM 556 O O . TYR A 1 71 ? 19.615 -13.687 -31.464 1.00 89.19 71 TYR A O 1
ATOM 564 N N . ARG A 1 72 ? 17.565 -13.297 -32.304 1.00 90.31 72 ARG A N 1
ATOM 565 C CA . ARG A 1 72 ? 17.459 -14.600 -32.980 1.00 90.31 72 ARG A CA 1
ATOM 566 C C . ARG A 1 72 ? 18.524 -14.766 -34.062 1.00 90.31 72 ARG A C 1
ATOM 568 O O . ARG A 1 72 ? 19.223 -15.775 -34.046 1.00 90.31 72 ARG A O 1
ATOM 575 N N . ARG A 1 73 ? 18.712 -13.759 -34.924 1.00 92.62 73 ARG A N 1
ATOM 576 C CA . ARG A 1 73 ? 19.768 -13.763 -35.953 1.00 92.62 73 ARG A CA 1
ATOM 577 C C . ARG A 1 73 ? 21.161 -13.938 -35.351 1.00 92.62 73 ARG A C 1
ATOM 579 O O . ARG A 1 73 ? 21.963 -14.719 -35.857 1.00 92.62 73 ARG A O 1
ATOM 586 N N . HIS A 1 74 ? 21.446 -13.240 -34.253 1.00 89.88 74 HIS A N 1
ATOM 587 C CA . HIS A 1 74 ? 22.720 -13.370 -33.554 1.00 89.88 74 HIS A CA 1
ATOM 588 C C . HIS A 1 74 ? 22.940 -14.791 -33.019 1.00 89.88 74 HIS A C 1
ATOM 590 O O . HIS A 1 74 ? 24.019 -15.350 -33.207 1.00 89.88 74 HIS A O 1
ATOM 596 N N . LEU A 1 75 ? 21.929 -15.394 -32.383 1.00 93.31 75 LEU A N 1
ATOM 597 C CA . LEU A 1 75 ? 22.024 -16.768 -31.882 1.00 93.31 75 LEU A CA 1
ATOM 598 C C . LEU A 1 75 ? 22.252 -17.778 -33.011 1.00 93.31 75 LEU A C 1
ATOM 600 O O . LEU A 1 75 ? 23.108 -18.649 -32.875 1.00 93.31 75 LEU A O 1
ATOM 604 N N . GLU A 1 76 ? 21.545 -17.633 -34.131 1.00 91.38 76 GLU A N 1
ATOM 605 C CA . GLU A 1 76 ? 21.732 -18.471 -35.322 1.00 91.38 76 GLU A CA 1
ATOM 606 C C . GLU A 1 76 ? 23.155 -18.360 -35.882 1.00 91.38 76 GLU A C 1
ATOM 608 O O . GLU A 1 76 ? 23.750 -19.368 -36.249 1.00 91.38 76 GLU A O 1
ATOM 613 N N . SER A 1 77 ? 23.730 -17.153 -35.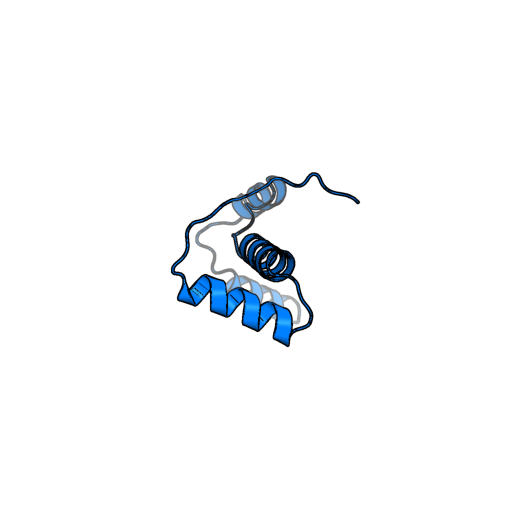903 1.00 89.94 77 SER A N 1
ATOM 614 C CA . SER A 1 77 ? 25.112 -16.938 -36.343 1.00 89.94 77 SER A CA 1
ATOM 615 C C . SER A 1 77 ? 26.157 -17.438 -35.345 1.00 89.94 77 SER A C 1
ATOM 617 O O . SER A 1 77 ? 27.257 -17.778 -35.763 1.00 89.94 77 SER A O 1
ATOM 619 N N . LYS A 1 78 ? 25.865 -17.416 -34.041 1.00 89.06 78 LYS A N 1
ATOM 620 C CA . LYS A 1 78 ? 26.813 -17.787 -32.979 1.00 89.06 78 LYS A CA 1
ATOM 621 C C . LYS A 1 78 ? 26.903 -19.300 -32.768 1.00 89.06 78 LYS A C 1
ATOM 623 O O . LYS A 1 78 ? 27.953 -19.795 -32.373 1.00 89.06 78 LYS A O 1
ATOM 628 N N . HIS A 1 79 ? 25.795 -20.014 -32.961 1.00 83.25 79 HIS A N 1
ATOM 629 C CA . HIS A 1 79 ? 25.697 -21.466 -32.775 1.00 83.25 79 HIS A CA 1
ATOM 630 C C . HIS A 1 79 ? 25.936 -22.270 -34.063 1.00 83.25 79 HIS A C 1
ATOM 632 O O . HIS A 1 79 ? 25.717 -23.483 -34.074 1.00 83.25 79 HIS A O 1
ATOM 638 N N . ARG A 1 80 ? 26.374 -21.600 -35.127 1.00 59.16 80 ARG A N 1
ATOM 639 C CA . ARG A 1 80 ? 26.799 -22.198 -36.389 1.00 59.16 80 ARG A CA 1
ATOM 640 C C . ARG A 1 80 ? 28.318 -22.182 -36.483 1.00 59.16 80 ARG A C 1
ATOM 642 O O . ARG A 1 80 ? 28.853 -23.164 -37.038 1.00 59.16 80 ARG A O 1
#

pLDDT: mean 86.98, std 11.18, range [39.72, 98.38]

InterPro domains:
  IPR010985 Ribbon-helix-helix [SSF47598] (3-47)
  IPR045944 Protein of unknown function DUF6364 [PF19891] (5-79)